Protein AF-A0AA39HUU8-F1 (afdb_monomer)

Foldseek 3Di:
DVVVVVVVVVVVVVPDDDPPPPPDDPQWDFDQAAWDFAALVGNPDDTDPDGDPDGTDIDGDPQFHDDPNDTHHNVPRDDPDPDPPDDPPPPPPDD

Sequence (95 aa):
MKLIIPVVLLVTIAAARPPVDNFCGENEMMAGCRVCEATCARRVKVCPRMCMPLPPTCQCKPNFFRHAGKCVAAEACPIIEPIPEPIPASNITEN

InterPro domains:
  IPR036084 Serine protease inhibitor-like superfamily [SSF57567] (23-78)
  IPR051368 Serine Protease Inhibitor-like TIL Domain [PTHR23259] (15-78)

Secondary structure (DSSP, 8-state):
-TTHHHHHHHHHHHT-PPP---SS-TTEEE-SS-----BTTBSS----SS--SS---EEEPTT-EEETTEEE-GGGS---PPPPPPPPGGG----

Structure (mmCIF, N/CA/C/O backbone):
data_AF-A0AA39HUU8-F1
#
_entry.id   AF-A0AA39HUU8-F1
#
loop_
_atom_site.group_PDB
_atom_site.id
_atom_site.type_symbol
_atom_site.label_atom_id
_ato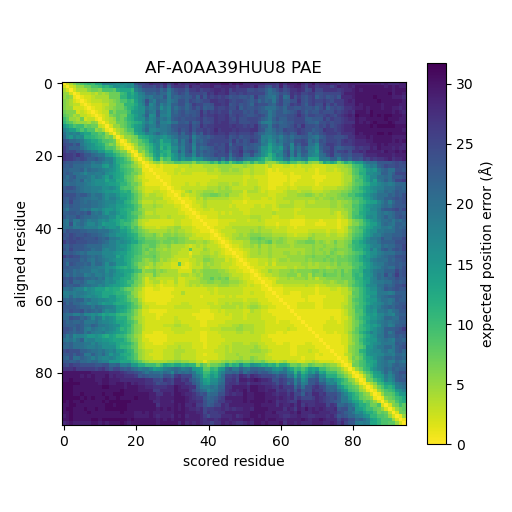m_site.label_alt_id
_atom_site.label_comp_id
_atom_site.label_asym_id
_atom_site.label_entity_id
_atom_site.label_seq_id
_atom_site.pdbx_PDB_ins_code
_atom_site.Cartn_x
_atom_site.Cartn_y
_atom_site.Cartn_z
_atom_site.occupancy
_atom_site.B_iso_or_equiv
_atom_site.auth_seq_id
_atom_site.auth_comp_id
_atom_site.auth_asym_id
_atom_site.auth_atom_id
_atom_site.pdbx_PDB_model_num
ATOM 1 N N . MET A 1 1 ? 45.094 27.175 17.807 1.00 59.62 1 MET A N 1
ATOM 2 C CA . MET A 1 1 ? 45.018 25.713 17.565 1.00 59.62 1 MET A CA 1
ATOM 3 C C . MET A 1 1 ? 44.338 24.904 18.680 1.00 59.62 1 MET A C 1
ATOM 5 O O . MET A 1 1 ? 43.739 23.894 18.356 1.00 59.62 1 MET A O 1
ATOM 9 N N . LYS A 1 2 ? 44.346 25.334 19.958 1.00 57.06 2 LYS A N 1
ATOM 10 C CA . LYS A 1 2 ? 43.674 24.604 21.061 1.00 57.06 2 LYS A CA 1
ATOM 11 C C . LYS A 1 2 ? 42.137 24.739 21.102 1.00 57.06 2 LYS A C 1
ATOM 13 O O . LYS A 1 2 ? 41.475 23.870 21.641 1.00 57.06 2 LYS A O 1
ATOM 18 N N . LEU A 1 3 ? 41.580 25.793 20.492 1.00 60.31 3 LEU A N 1
ATOM 19 C CA . LEU A 1 3 ? 40.128 26.025 20.377 1.00 60.31 3 LEU A CA 1
ATOM 20 C C . LEU A 1 3 ? 39.505 25.402 19.119 1.00 60.31 3 LEU A C 1
ATOM 22 O O . LEU A 1 3 ? 38.293 25.296 19.026 1.00 60.31 3 LEU A O 1
ATOM 26 N N . ILE A 1 4 ? 40.324 24.965 18.159 1.00 66.81 4 ILE A N 1
ATOM 27 C CA 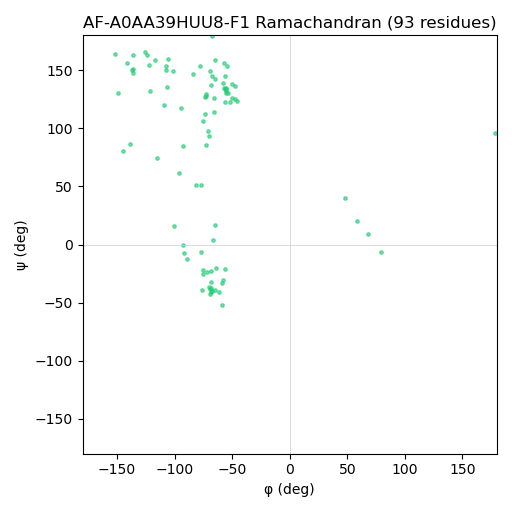. ILE A 1 4 ? 39.835 24.368 16.908 1.00 66.81 4 ILE A CA 1
ATOM 28 C C . ILE A 1 4 ? 39.362 22.933 17.166 1.00 66.81 4 ILE A C 1
ATOM 30 O O . ILE A 1 4 ? 38.320 22.535 16.672 1.00 66.81 4 ILE A O 1
ATOM 34 N N . ILE A 1 5 ? 40.081 22.184 18.006 1.00 68.38 5 ILE A N 1
ATOM 35 C CA . ILE A 1 5 ? 39.756 20.797 18.367 1.00 68.38 5 ILE A CA 1
ATOM 36 C C . ILE A 1 5 ? 38.356 20.666 19.007 1.00 68.38 5 ILE A C 1
ATOM 38 O O . ILE A 1 5 ? 37.568 19.871 18.499 1.00 68.38 5 ILE A O 1
ATOM 42 N N . PRO A 1 6 ? 37.981 21.440 20.050 1.00 69.19 6 PRO A N 1
ATOM 43 C CA . PRO A 1 6 ? 36.642 21.341 20.633 1.00 69.19 6 PRO A CA 1
ATOM 44 C C . PRO A 1 6 ? 35.545 21.848 19.687 1.00 69.19 6 PRO A C 1
ATOM 46 O O . PRO A 1 6 ? 34.451 21.296 19.680 1.00 69.19 6 PRO A O 1
ATOM 49 N N . VAL A 1 7 ? 35.830 22.851 18.848 1.00 72.00 7 VAL A N 1
ATOM 50 C CA . VAL A 1 7 ? 34.860 23.370 17.868 1.00 72.00 7 VAL A CA 1
ATOM 51 C C . VAL A 1 7 ? 34.598 22.351 16.759 1.00 72.00 7 VAL A C 1
ATOM 53 O O . VAL A 1 7 ? 33.445 22.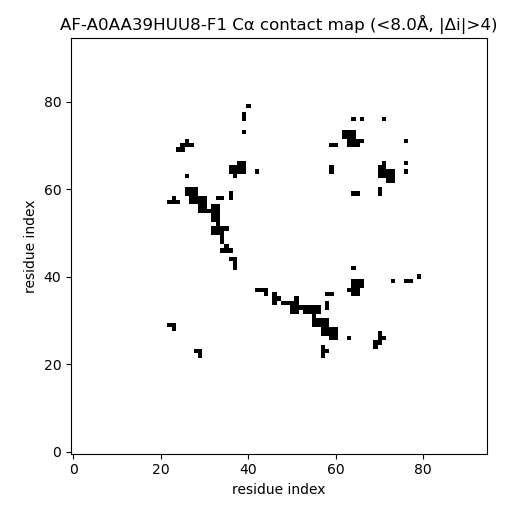116 16.419 1.00 72.00 7 VAL A O 1
ATOM 56 N N . VAL A 1 8 ? 35.633 21.683 16.245 1.00 69.75 8 VAL A N 1
ATOM 57 C CA . VAL A 1 8 ? 35.478 20.600 15.261 1.00 69.75 8 VAL A CA 1
ATOM 58 C C . VAL A 1 8 ? 34.669 19.446 15.854 1.00 69.75 8 VAL A C 1
ATOM 60 O O . VAL A 1 8 ? 33.781 18.932 15.181 1.00 69.75 8 VAL A O 1
ATOM 63 N N . LEU A 1 9 ? 34.909 19.087 17.119 1.00 67.56 9 LEU A N 1
ATOM 64 C CA . LEU A 1 9 ? 34.166 18.024 17.803 1.00 67.56 9 LEU A CA 1
ATOM 65 C C . LEU A 1 9 ? 32.679 18.371 17.996 1.00 67.56 9 LEU A C 1
ATOM 67 O O . LEU A 1 9 ? 31.814 17.518 17.833 1.00 67.56 9 LEU A O 1
ATOM 71 N N . LEU A 1 10 ? 32.364 19.629 18.314 1.00 65.75 10 LEU A N 1
ATOM 72 C CA . LEU A 1 10 ? 30.977 20.090 18.434 1.00 65.75 10 LEU A CA 1
ATOM 73 C C . LEU A 1 10 ? 30.266 20.141 17.072 1.00 65.75 10 LEU A C 1
ATOM 75 O O . LEU A 1 10 ? 29.094 19.780 16.973 1.00 65.75 10 LEU A O 1
ATOM 79 N N . VAL A 1 11 ? 30.976 20.544 16.015 1.00 64.25 11 VAL A N 1
ATOM 80 C CA . VAL A 1 11 ? 30.428 20.621 14.652 1.00 64.25 11 VAL A CA 1
ATOM 81 C C . VAL A 1 11 ? 30.136 19.230 14.077 1.00 64.25 11 VAL A C 1
ATOM 83 O O . VAL A 1 11 ? 29.119 19.057 13.406 1.00 64.25 11 VAL A O 1
ATOM 86 N N . THR A 1 12 ? 30.964 18.218 14.358 1.00 61.69 12 THR A N 1
ATOM 87 C CA . THR A 1 12 ? 30.713 16.847 13.876 1.00 61.69 12 THR A CA 1
ATOM 88 C C . THR A 1 12 ? 29.516 16.189 14.560 1.00 61.69 12 THR A C 1
ATOM 90 O O . THR A 1 12 ? 28.759 15.487 13.893 1.00 61.69 12 THR A O 1
ATOM 93 N N . ILE A 1 13 ? 29.293 16.447 15.854 1.00 61.66 13 ILE A N 1
ATOM 94 C CA . ILE A 1 13 ? 28.140 15.902 16.591 1.00 61.66 13 ILE A CA 1
ATOM 95 C C . ILE A 1 13 ? 26.823 16.503 16.073 1.00 61.66 13 ILE A C 1
ATOM 97 O O . ILE A 1 13 ? 25.850 15.776 15.894 1.00 61.66 13 ILE A O 1
ATOM 101 N N . ALA A 1 14 ? 26.791 17.805 15.767 1.00 61.28 14 ALA A N 1
ATOM 102 C CA . ALA A 1 14 ? 25.591 18.467 15.244 1.00 61.28 14 ALA A CA 1
ATOM 103 C C . ALA A 1 14 ? 25.208 18.027 13.813 1.00 61.28 14 ALA A C 1
ATOM 105 O O . ALA A 1 14 ? 24.053 18.169 13.414 1.00 61.28 14 ALA A O 1
ATOM 106 N N . ALA A 1 15 ? 26.158 17.501 13.032 1.00 61.94 15 ALA A N 1
ATOM 107 C CA . ALA A 1 15 ? 25.945 17.099 11.640 1.00 61.94 15 ALA A CA 1
ATOM 108 C C . ALA A 1 15 ? 25.542 15.622 11.462 1.00 61.94 15 ALA A C 1
ATOM 110 O O . ALA A 1 15 ? 25.201 15.214 10.347 1.00 61.94 15 ALA A O 1
ATOM 111 N N . ALA A 1 16 ? 25.566 14.813 12.525 1.00 64.62 16 ALA A N 1
ATOM 112 C CA . ALA A 1 16 ? 25.138 13.422 12.458 1.00 64.62 16 ALA A CA 1
ATOM 113 C C . ALA A 1 16 ? 23.610 13.354 12.296 1.00 64.62 16 ALA A C 1
ATOM 115 O O . ALA A 1 16 ? 22.855 13.444 13.262 1.00 64.62 16 ALA A O 1
ATOM 116 N N . ARG A 1 17 ? 23.135 13.193 11.054 1.00 66.50 17 ARG A N 1
ATOM 117 C CA . ARG A 1 17 ? 21.748 12.782 10.815 1.00 66.50 17 ARG A CA 1
ATOM 118 C C . ARG A 1 17 ? 21.595 11.359 11.360 1.00 66.50 17 ARG A C 1
ATOM 120 O O . ARG A 1 17 ? 22.386 10.503 10.957 1.00 66.50 17 ARG A O 1
ATOM 127 N N . PRO A 1 18 ? 20.620 11.085 12.246 1.00 67.25 18 PRO A N 1
ATOM 128 C CA . PRO A 1 18 ? 20.310 9.708 12.593 1.00 67.25 18 PRO A CA 1
ATOM 129 C C . PRO A 1 18 ? 19.976 8.956 11.297 1.00 67.25 18 PRO A C 1
ATOM 131 O O . PRO A 1 18 ? 19.409 9.564 10.377 1.00 67.25 18 PRO A O 1
ATOM 134 N N . PRO A 1 19 ? 20.341 7.670 11.180 1.00 60.53 19 PRO A N 1
ATOM 135 C CA . PRO A 1 19 ? 19.860 6.877 10.067 1.00 60.53 19 PRO A CA 1
ATOM 136 C C . PRO A 1 19 ? 18.330 6.947 10.109 1.00 60.53 19 PRO A C 1
ATOM 138 O O . PRO A 1 19 ? 17.702 6.707 11.139 1.00 60.53 19 PRO A O 1
ATOM 141 N N . VAL A 1 20 ? 17.719 7.411 9.018 1.00 58.94 20 VAL A N 1
ATOM 142 C CA . VAL A 1 20 ? 16.265 7.354 8.882 1.00 58.94 20 VAL A CA 1
ATOM 143 C C . VAL A 1 20 ? 15.959 5.883 8.651 1.00 58.94 20 VAL A C 1
ATOM 145 O O . VAL A 1 20 ? 15.888 5.425 7.516 1.00 58.94 20 VAL A O 1
ATOM 148 N N . ASP A 1 21 ? 15.835 5.133 9.742 1.00 58.38 21 ASP A N 1
ATOM 149 C CA . ASP A 1 21 ? 15.645 3.677 9.742 1.00 58.38 21 ASP A CA 1
ATOM 150 C C . ASP A 1 21 ? 14.291 3.244 9.147 1.00 58.38 21 ASP A C 1
ATOM 152 O O . ASP A 1 21 ? 13.965 2.061 9.086 1.00 58.38 21 ASP A O 1
ATOM 156 N N . ASN A 1 22 ? 13.500 4.190 8.640 1.00 62.91 22 ASN A N 1
ATOM 157 C CA . ASN A 1 22 ? 12.162 3.955 8.130 1.00 62.91 22 ASN A CA 1
ATOM 158 C C . ASN A 1 22 ? 12.121 4.240 6.625 1.00 62.91 22 ASN A C 1
ATOM 160 O O . ASN A 1 22 ? 11.566 5.242 6.181 1.00 62.91 22 ASN A O 1
ATOM 164 N N . PHE A 1 23 ? 12.697 3.338 5.822 1.00 84.19 23 PHE A N 1
ATOM 165 C CA . PHE A 1 23 ? 12.515 3.329 4.358 1.00 84.19 23 PHE A CA 1
ATOM 166 C C . PHE A 1 23 ? 11.036 3.247 3.944 1.00 84.19 23 PHE A C 1
ATOM 168 O O . PHE A 1 23 ? 10.691 3.592 2.816 1.00 84.19 23 PHE A O 1
ATOM 175 N N . CYS A 1 24 ? 10.177 2.774 4.848 1.00 91.38 24 CYS A N 1
ATOM 176 C CA . CYS A 1 24 ? 8.744 2.644 4.654 1.00 91.38 24 CYS A CA 1
ATOM 177 C C . CYS A 1 24 ? 7.966 3.526 5.628 1.00 91.38 24 CYS A C 1
ATOM 179 O O . CYS A 1 24 ? 8.480 3.913 6.679 1.00 91.38 24 CYS A O 1
ATOM 181 N N . GLY A 1 25 ? 6.720 3.833 5.269 1.00 92.81 25 GLY A N 1
ATOM 182 C CA . GLY A 1 25 ? 5.838 4.630 6.104 1.00 92.81 25 GLY A CA 1
ATOM 183 C C . GLY A 1 25 ? 5.423 3.921 7.394 1.00 92.81 25 GLY A C 1
ATOM 184 O O . GLY A 1 25 ? 5.781 2.776 7.682 1.00 92.81 25 GLY A O 1
ATOM 185 N N . GLU A 1 26 ? 4.619 4.621 8.186 1.00 94.12 26 GLU A N 1
ATOM 186 C CA . GLU A 1 26 ? 4.030 4.052 9.392 1.00 94.12 26 GLU A CA 1
ATOM 187 C C . GLU A 1 26 ? 3.219 2.790 9.058 1.00 94.12 26 GLU A C 1
ATOM 189 O O . GLU A 1 26 ? 2.450 2.756 8.096 1.00 94.12 26 GLU A O 1
ATOM 194 N N . ASN A 1 27 ? 3.405 1.741 9.863 1.00 94.88 27 ASN A N 1
ATOM 195 C CA . ASN A 1 27 ? 2.768 0.432 9.688 1.00 94.88 27 ASN A CA 1
ATOM 196 C C . ASN A 1 27 ? 3.054 -0.263 8.348 1.00 94.88 27 ASN A C 1
ATOM 198 O O . ASN A 1 27 ? 2.352 -1.203 7.964 1.00 94.88 27 ASN A O 1
ATOM 202 N N . GLU A 1 28 ? 4.127 0.142 7.674 1.00 95.12 28 GLU A N 1
ATOM 203 C CA . GLU A 1 28 ? 4.664 -0.537 6.506 1.00 95.12 28 GLU A CA 1
ATOM 204 C C . GLU A 1 28 ? 5.952 -1.301 6.847 1.00 95.12 28 GLU A C 1
ATOM 206 O O . GLU A 1 28 ? 6.617 -1.060 7.857 1.00 95.12 28 GLU A O 1
ATOM 211 N N . MET A 1 29 ? 6.291 -2.270 6.005 1.00 92.44 29 MET A N 1
ATOM 212 C CA . MET A 1 29 ? 7.533 -3.029 6.044 1.00 92.44 29 MET A CA 1
ATOM 213 C C . MET A 1 29 ? 8.103 -3.164 4.633 1.00 92.44 29 MET A C 1
ATOM 215 O O . MET A 1 29 ? 7.354 -3.271 3.657 1.00 92.44 29 MET A O 1
ATOM 219 N N . MET A 1 30 ? 9.431 -3.197 4.524 1.00 91.25 30 MET A N 1
ATOM 220 C CA . MET A 1 30 ? 10.091 -3.577 3.279 1.00 91.25 30 MET A CA 1
ATOM 221 C C . MET A 1 30 ? 9.977 -5.092 3.127 1.00 91.25 30 MET A C 1
ATOM 223 O O . MET A 1 30 ? 10.630 -5.850 3.842 1.00 91.25 30 MET A O 1
ATOM 227 N N . ALA A 1 31 ? 9.116 -5.546 2.225 1.00 87.00 31 ALA A N 1
ATOM 228 C CA . ALA A 1 31 ? 8.995 -6.967 1.939 1.00 87.00 31 ALA A CA 1
ATOM 229 C C . ALA A 1 31 ? 10.064 -7.396 0.928 1.00 87.00 31 ALA A C 1
ATOM 231 O O . ALA A 1 31 ? 10.377 -6.646 0.009 1.00 87.00 31 ALA A O 1
ATOM 232 N N . GLY A 1 32 ? 10.560 -8.633 1.031 1.00 88.56 32 GLY A N 1
ATOM 233 C CA . GLY A 1 32 ? 11.511 -9.184 0.054 1.00 88.56 32 GLY A CA 1
ATOM 234 C C . GLY A 1 32 ? 10.933 -9.340 -1.359 1.00 88.56 32 GLY A C 1
ATOM 235 O O . GLY A 1 32 ? 11.679 -9.398 -2.330 1.00 88.56 32 GLY A O 1
ATOM 236 N N . CYS A 1 33 ? 9.606 -9.377 -1.490 1.00 90.50 33 CYS A N 1
ATOM 237 C CA . CYS A 1 33 ? 8.898 -9.311 -2.762 1.00 90.50 33 CYS A CA 1
ATOM 238 C C . CYS A 1 33 ? 7.504 -8.699 -2.575 1.00 90.50 33 CYS A C 1
ATOM 240 O O . CYS A 1 33 ? 6.980 -8.623 -1.458 1.00 90.50 33 CYS A O 1
ATOM 242 N N . ARG A 1 34 ? 6.878 -8.272 -3.674 1.00 91.31 34 ARG A N 1
ATOM 243 C CA . ARG A 1 34 ? 5.521 -7.725 -3.639 1.00 91.31 34 ARG A CA 1
ATOM 244 C C . ARG A 1 34 ? 4.483 -8.823 -3.394 1.00 91.31 34 ARG A C 1
ATOM 246 O O . ARG A 1 34 ? 4.482 -9.815 -4.113 1.00 91.31 34 ARG A O 1
ATOM 253 N N . VAL A 1 35 ? 3.576 -8.647 -2.437 1.00 89.75 35 VAL A N 1
ATOM 254 C CA . VAL A 1 35 ? 2.477 -9.576 -2.131 1.00 89.75 35 VAL A CA 1
ATOM 255 C C . VAL A 1 35 ? 1.125 -8.864 -2.144 1.00 89.75 35 VAL A C 1
ATOM 257 O O . VAL A 1 35 ? 1.015 -7.643 -2.226 1.00 89.75 35 VAL A O 1
ATOM 260 N N . CYS A 1 36 ? 0.057 -9.653 -2.170 1.00 89.06 36 CYS A N 1
ATOM 261 C CA . CYS A 1 36 ? -1.304 -9.136 -2.140 1.00 89.06 36 CYS A CA 1
ATOM 262 C C . CYS A 1 36 ? -1.639 -8.611 -0.737 1.00 89.06 36 CYS A C 1
ATOM 264 O O . CYS A 1 36 ? -1.482 -9.325 0.246 1.00 89.06 36 CYS A O 1
ATOM 266 N N . GLU A 1 37 ? -2.128 -7.372 -0.665 1.00 90.56 37 GLU A N 1
ATOM 267 C CA . GLU A 1 37 ? -2.526 -6.718 0.587 1.00 90.56 37 GLU A CA 1
ATOM 268 C C . G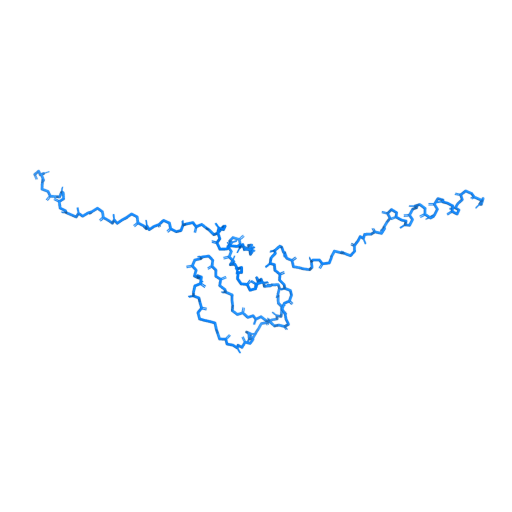LU A 1 37 ? -4.049 -6.608 0.707 1.00 90.56 37 GLU A C 1
ATOM 270 O O . GLU A 1 37 ? -4.760 -6.464 -0.303 1.00 90.56 37 GLU A O 1
ATOM 275 N N . ALA A 1 38 ? -4.537 -6.629 1.948 1.00 89.56 38 ALA A N 1
ATOM 276 C CA . ALA A 1 38 ? -5.903 -6.263 2.293 1.00 89.56 38 ALA A CA 1
ATOM 277 C C . ALA A 1 38 ? -6.069 -4.732 2.325 1.00 89.56 38 A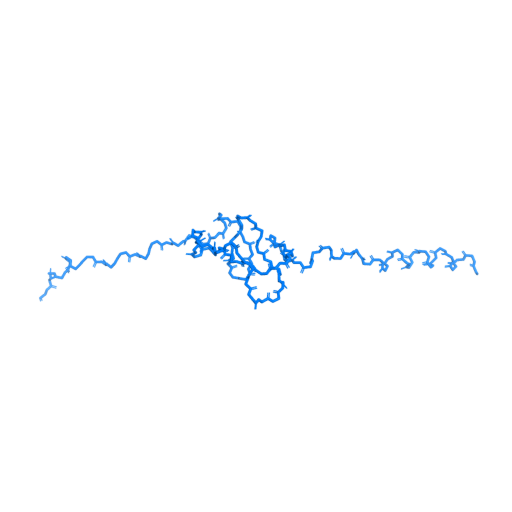LA A C 1
ATOM 279 O O . ALA A 1 38 ? -5.130 -3.974 2.573 1.00 89.56 38 ALA A O 1
ATOM 280 N N . THR A 1 39 ? -7.289 -4.266 2.079 1.00 93.31 39 THR A N 1
ATOM 281 C CA . THR A 1 39 ? -7.645 -2.841 2.140 1.00 93.31 39 THR A CA 1
ATOM 282 C C . THR A 1 39 ? -8.797 -2.653 3.113 1.00 93.31 39 THR A C 1
ATOM 284 O O . THR A 1 39 ? -9.504 -3.614 3.421 1.00 93.31 39 THR A O 1
ATOM 287 N N . CYS A 1 40 ? -9.043 -1.425 3.574 1.00 92.75 40 CYS A N 1
ATOM 288 C CA . CYS A 1 40 ? -10.201 -1.178 4.441 1.00 92.75 40 CYS A CA 1
ATOM 289 C C . CYS A 1 40 ? -11.532 -1.554 3.764 1.00 92.75 40 CYS A C 1
ATOM 291 O O . CYS A 1 40 ? -12.430 -2.056 4.431 1.00 92.75 40 CYS A O 1
ATOM 293 N N . ALA A 1 41 ? -11.623 -1.392 2.437 1.00 90.06 41 ALA A N 1
ATOM 294 C CA . ALA A 1 41 ? -12.787 -1.787 1.640 1.00 90.06 41 ALA A CA 1
ATOM 295 C C . ALA A 1 41 ? -12.938 -3.312 1.487 1.00 90.06 41 ALA A C 1
ATOM 297 O O . ALA A 1 41 ? -14.032 -3.803 1.222 1.00 90.06 41 ALA A O 1
ATOM 298 N N . ARG A 1 42 ? -11.850 -4.078 1.632 1.00 88.06 42 ARG A N 1
ATOM 299 C CA . ARG A 1 42 ? -11.862 -5.540 1.512 1.00 88.06 42 ARG A CA 1
ATOM 300 C C . ARG A 1 42 ? -10.880 -6.169 2.492 1.00 88.06 42 ARG A C 1
ATOM 302 O O . ARG A 1 42 ? -9.767 -6.552 2.124 1.00 88.06 42 ARG A O 1
ATOM 309 N N . ARG A 1 43 ? -11.329 -6.288 3.743 1.00 84.62 43 ARG A N 1
ATOM 310 C CA . ARG A 1 43 ? -10.528 -6.849 4.841 1.00 84.62 43 ARG A CA 1
ATOM 311 C C . ARG A 1 43 ? -10.281 -8.348 4.668 1.00 84.62 43 ARG A C 1
ATOM 313 O O . ARG A 1 43 ? -9.167 -8.816 4.860 1.00 84.62 43 ARG A O 1
ATOM 320 N N . VAL A 1 44 ? -11.303 -9.087 4.233 1.00 82.44 44 VAL A N 1
ATOM 321 C CA . VAL A 1 44 ? -11.203 -10.521 3.926 1.00 82.44 44 VAL A CA 1
ATOM 322 C C . VAL A 1 44 ? -10.874 -10.683 2.443 1.00 82.44 44 VAL A C 1
ATOM 324 O O . VAL A 1 44 ? -11.748 -10.812 1.580 1.00 82.44 44 VAL A O 1
ATOM 327 N N . LYS A 1 45 ? -9.582 -10.601 2.122 1.00 83.19 45 LYS A N 1
ATOM 328 C CA . LYS A 1 45 ? -9.068 -10.802 0.766 1.00 83.19 45 LYS A CA 1
ATOM 329 C C . LYS A 1 45 ? -8.296 -12.112 0.705 1.00 83.19 45 LYS A C 1
ATOM 331 O O . LYS A 1 45 ? -7.302 -12.287 1.400 1.00 83.19 45 LYS A O 1
ATOM 336 N N . VAL A 1 46 ? -8.741 -13.024 -0.157 1.00 86.25 46 VAL A N 1
ATOM 337 C CA . VAL A 1 46 ? -7.975 -14.231 -0.472 1.00 86.25 46 VAL A CA 1
ATOM 338 C C . VAL A 1 46 ? -6.802 -13.815 -1.351 1.00 86.25 46 VAL A C 1
ATOM 340 O O . VAL A 1 46 ? -6.992 -13.352 -2.475 1.00 86.25 46 VAL A O 1
ATOM 343 N N . CYS A 1 47 ? -5.595 -13.934 -0.809 1.00 84.38 47 CYS A N 1
ATOM 344 C CA . CYS A 1 47 ? -4.359 -13.592 -1.494 1.00 84.38 47 CYS A CA 1
ATOM 345 C C . CYS A 1 47 ? -3.609 -14.870 -1.894 1.00 84.38 47 CYS A C 1
ATOM 347 O O . CYS A 1 47 ? -3.485 -15.780 -1.069 1.00 84.38 47 CYS A O 1
ATOM 349 N N . PRO A 1 48 ? -3.085 -14.958 -3.130 1.00 87.38 48 PRO A N 1
ATOM 350 C CA . PRO A 1 48 ? -2.234 -16.073 -3.516 1.00 87.38 48 PRO A CA 1
ATOM 351 C C . PRO A 1 48 ? -0.946 -16.045 -2.686 1.00 87.38 48 PRO A C 1
ATOM 353 O O . PRO A 1 48 ? -0.396 -14.980 -2.404 1.00 87.38 48 PRO A O 1
ATOM 356 N N . ARG A 1 49 ? -0.443 -17.223 -2.305 1.00 87.44 49 ARG A N 1
ATOM 357 C CA . ARG A 1 49 ? 0.814 -17.375 -1.555 1.00 87.44 49 ARG A CA 1
ATOM 358 C C . ARG A 1 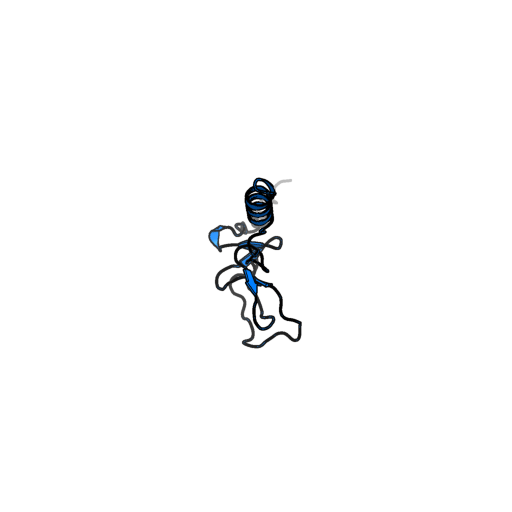49 ? 2.036 -17.311 -2.476 1.00 87.44 49 ARG A C 1
ATOM 360 O O . ARG A 1 49 ? 2.874 -18.203 -2.463 1.00 87.44 49 ARG A O 1
ATOM 367 N N . MET A 1 50 ? 2.107 -16.275 -3.304 1.00 90.38 50 MET A N 1
ATOM 368 C CA . MET A 1 50 ? 3.199 -16.068 -4.253 1.00 90.38 50 MET A CA 1
ATOM 369 C C . MET A 1 50 ? 3.568 -14.590 -4.350 1.00 90.38 50 MET A C 1
ATOM 371 O O . MET A 1 50 ? 2.742 -13.712 -4.089 1.00 90.38 50 MET A O 1
ATOM 375 N N . CYS A 1 51 ? 4.802 -14.328 -4.769 1.00 92.88 51 CYS A N 1
ATOM 376 C CA . CYS A 1 51 ? 5.234 -12.988 -5.129 1.00 92.88 51 CYS A CA 1
ATOM 377 C C . CYS A 1 51 ? 4.515 -12.533 -6.404 1.00 92.88 51 CYS A C 1
ATOM 379 O O . CYS A 1 51 ? 4.384 -13.288 -7.369 1.00 92.88 51 CYS A O 1
ATOM 381 N N . MET A 1 52 ? 4.069 -11.283 -6.426 1.00 90.06 52 MET A N 1
ATOM 382 C CA . MET A 1 52 ? 3.663 -10.632 -7.663 1.00 90.06 52 MET A CA 1
ATOM 383 C C . MET A 1 52 ? 4.894 -10.367 -8.543 1.00 90.06 52 MET A C 1
ATOM 385 O O . MET A 1 52 ? 5.972 -10.108 -8.003 1.00 90.06 52 MET A O 1
ATOM 389 N N . PRO A 1 53 ? 4.747 -10.378 -9.882 1.00 91.44 53 PRO A N 1
ATOM 390 C CA . PRO A 1 53 ? 5.832 -10.124 -10.834 1.00 91.44 53 PRO A CA 1
ATOM 391 C C . PRO A 1 53 ? 6.156 -8.620 -10.927 1.00 91.44 53 PRO A C 1
ATOM 393 O O . PRO A 1 53 ? 6.143 -8.022 -11.999 1.00 91.44 53 PRO A O 1
ATOM 396 N N . LEU A 1 54 ? 6.377 -7.983 -9.778 1.00 88.00 54 LEU A N 1
ATOM 397 C CA . LEU A 1 54 ? 6.687 -6.566 -9.623 1.00 88.00 54 LEU A CA 1
ATOM 398 C C . LEU A 1 54 ? 7.830 -6.411 -8.607 1.00 88.00 54 LEU A C 1
ATOM 400 O O . LEU A 1 54 ? 7.940 -7.245 -7.701 1.00 88.00 54 LEU A O 1
ATOM 404 N N . PRO A 1 55 ? 8.658 -5.354 -8.719 1.00 88.31 55 PRO A N 1
ATOM 405 C CA . PRO A 1 55 ? 9.746 -5.107 -7.781 1.00 88.31 55 PRO A CA 1
ATOM 406 C C . PRO A 1 55 ? 9.274 -5.053 -6.318 1.00 88.31 55 PRO A C 1
ATOM 408 O O . PRO A 1 55 ? 8.118 -4.699 -6.058 1.00 88.31 55 PRO A O 1
ATOM 411 N N . PRO A 1 56 ? 10.156 -5.369 -5.355 1.00 88.44 56 PRO A N 1
ATOM 412 C CA . PRO A 1 56 ? 9.875 -5.180 -3.938 1.00 88.44 56 PRO A CA 1
ATOM 413 C C . PRO A 1 56 ? 9.494 -3.726 -3.640 1.00 88.44 56 PRO A C 1
ATOM 415 O O . PRO A 1 56 ? 10.140 -2.791 -4.109 1.00 88.44 56 PRO A O 1
ATOM 418 N N . THR A 1 57 ? 8.435 -3.537 -2.857 1.00 91.12 57 THR A N 1
ATOM 419 C CA . THR A 1 57 ? 7.983 -2.222 -2.390 1.00 91.12 57 THR A CA 1
ATOM 420 C C . THR A 1 57 ? 7.618 -2.294 -0.915 1.00 91.12 57 THR A C 1
ATOM 422 O O . THR A 1 57 ? 7.358 -3.380 -0.385 1.00 91.12 57 THR A O 1
ATOM 425 N N . CYS A 1 58 ? 7.525 -1.129 -0.272 1.00 93.88 58 CYS A N 1
ATOM 426 C CA . CYS A 1 58 ? 6.893 -1.012 1.035 1.00 93.88 58 CYS A CA 1
ATOM 427 C C . CYS A 1 58 ? 5.461 -1.541 0.979 1.00 93.88 58 CYS A C 1
ATOM 429 O O . CYS A 1 58 ? 4.717 -1.267 0.030 1.00 93.88 58 CYS A O 1
ATOM 431 N N . GLN A 1 59 ? 5.119 -2.346 1.976 1.00 94.12 59 GLN A N 1
ATOM 432 C CA . GLN A 1 59 ? 3.825 -2.997 2.092 1.00 94.12 59 GLN A CA 1
ATOM 433 C C . GLN A 1 59 ? 3.302 -2.924 3.521 1.00 94.12 59 GLN A C 1
ATOM 435 O O . GLN A 1 59 ? 4.094 -2.909 4.460 1.00 94.12 59 GLN A O 1
ATOM 440 N N . CYS A 1 60 ? 1.984 -2.895 3.699 1.00 94.81 60 CYS A N 1
ATOM 441 C CA . CYS A 1 60 ? 1.345 -2.944 5.001 1.00 94.81 60 CYS A CA 1
ATOM 442 C C . CYS A 1 60 ? 1.819 -4.181 5.763 1.00 94.81 60 CYS A C 1
ATOM 444 O O . CYS A 1 60 ? 1.848 -5.297 5.234 1.00 94.81 60 CYS A O 1
ATOM 446 N N . LYS A 1 61 ? 2.173 -3.976 7.032 1.00 92.88 61 LYS A N 1
ATOM 447 C CA . LYS A 1 61 ? 2.437 -5.074 7.959 1.00 92.88 61 LYS A CA 1
ATOM 448 C C . LYS A 1 61 ? 1.203 -5.990 8.052 1.00 92.88 61 LYS A C 1
ATOM 450 O O . LYS A 1 61 ? 0.079 -5.539 7.807 1.00 92.88 61 LYS A O 1
ATOM 455 N N . PRO A 1 62 ? 1.374 -7.265 8.437 1.00 89.44 62 PRO A N 1
ATOM 456 C CA . PRO A 1 62 ? 0.243 -8.149 8.706 1.00 89.44 62 PRO A CA 1
ATOM 457 C C . PRO A 1 62 ? -0.777 -7.495 9.652 1.00 89.44 62 PRO A C 1
ATOM 459 O O . PRO A 1 62 ? -0.389 -6.860 10.628 1.00 89.44 62 PRO A O 1
ATOM 462 N N . ASN A 1 63 ? -2.070 -7.666 9.359 1.00 89.50 63 ASN A N 1
ATOM 463 C CA . ASN A 1 63 ? -3.211 -7.063 10.072 1.00 89.50 63 ASN A CA 1
ATOM 464 C C . ASN A 1 63 ? -3.370 -5.533 9.954 1.00 89.50 63 ASN A C 1
ATOM 466 O O . ASN A 1 63 ? -4.245 -4.971 10.610 1.00 89.50 63 ASN A O 1
ATOM 470 N N . PHE A 1 64 ? -2.602 -4.868 9.088 1.00 94.56 64 PHE A N 1
ATOM 471 C CA . PHE A 1 64 ? -2.868 -3.489 8.678 1.00 94.56 64 PHE A CA 1
ATOM 472 C C . PHE A 1 64 ? -3.521 -3.446 7.298 1.00 94.56 64 PHE A C 1
ATOM 474 O O . PHE A 1 64 ? -3.287 -4.301 6.441 1.00 94.56 64 PHE A O 1
ATOM 481 N N . PHE A 1 65 ? -4.345 -2.427 7.080 1.00 94.88 65 PHE A N 1
ATOM 482 C CA . PHE A 1 65 ? -5.182 -2.295 5.896 1.00 94.88 65 PHE A CA 1
ATOM 483 C C . PHE A 1 65 ? -4.847 -1.002 5.170 1.00 94.88 65 PHE A C 1
ATOM 485 O O . PHE A 1 65 ? -4.784 0.067 5.782 1.00 94.88 65 PHE A O 1
ATOM 492 N N . ARG A 1 66 ? -4.657 -1.080 3.849 1.00 95.69 66 ARG A N 1
ATOM 493 C CA . ARG A 1 66 ? -4.384 0.123 3.061 1.00 95.69 66 ARG A CA 1
ATOM 494 C C . ARG A 1 66 ? -5.653 0.965 2.913 1.00 95.69 66 ARG A C 1
ATOM 496 O O . ARG A 1 66 ? -6.691 0.467 2.458 1.00 95.69 66 ARG A O 1
ATOM 503 N N . HIS A 1 67 ? -5.550 2.242 3.261 1.00 95.12 67 HIS A N 1
ATOM 504 C CA . HIS A 1 67 ? -6.590 3.252 3.096 1.00 95.12 67 HIS A CA 1
ATOM 505 C C . HIS A 1 67 ? -5.967 4.628 2.865 1.00 95.12 67 HIS A C 1
ATOM 507 O O . HIS A 1 67 ? -5.057 5.027 3.585 1.00 95.12 67 HIS A O 1
ATOM 513 N N . ALA A 1 68 ? -6.425 5.336 1.828 1.00 93.38 68 ALA A N 1
ATOM 514 C CA . ALA A 1 68 ? -5.901 6.652 1.442 1.00 93.38 68 ALA A CA 1
ATOM 515 C C . ALA A 1 68 ? -4.355 6.709 1.361 1.00 93.38 68 ALA A C 1
ATOM 517 O O . ALA A 1 68 ? -3.722 7.664 1.800 1.00 93.38 68 ALA A O 1
ATOM 518 N N . GLY A 1 69 ? -3.735 5.643 0.839 1.00 92.62 69 GLY A N 1
ATOM 519 C CA . GLY A 1 69 ? -2.279 5.529 0.707 1.00 92.62 69 GLY A CA 1
ATOM 520 C C . GLY A 1 69 ? -1.524 5.154 1.988 1.00 92.62 69 GLY A C 1
ATOM 521 O O . GLY A 1 69 ? -0.337 4.865 1.896 1.00 92.62 69 GLY A O 1
ATOM 522 N N . LYS A 1 70 ? -2.189 5.082 3.147 1.00 95.56 70 LYS A N 1
ATOM 523 C CA . LYS A 1 70 ? -1.586 4.725 4.441 1.00 95.56 70 LYS A CA 1
ATOM 524 C C . LYS A 1 70 ? -2.005 3.326 4.888 1.00 95.56 70 LYS A C 1
ATOM 526 O O . LYS A 1 70 ? -3.079 2.852 4.521 1.00 95.56 70 LYS A O 1
ATOM 531 N N . CYS A 1 71 ? -1.174 2.680 5.698 1.00 96.00 71 CYS A N 1
ATOM 532 C CA . CYS A 1 71 ? -1.514 1.427 6.363 1.00 96.00 71 CYS A CA 1
ATOM 533 C C . CYS A 1 71 ? -2.045 1.732 7.765 1.00 96.00 71 CYS A C 1
ATOM 535 O O . CYS A 1 71 ? -1.341 2.308 8.595 1.00 96.00 71 CYS A O 1
ATOM 537 N N . VAL A 1 72 ? -3.304 1.377 8.015 1.00 96.56 72 VAL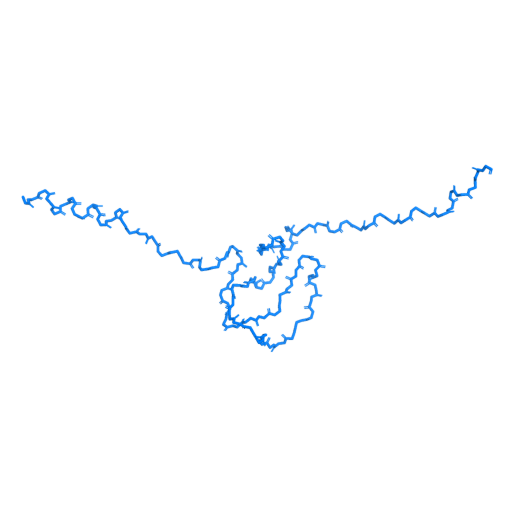 A N 1
ATOM 538 C CA . VAL A 1 72 ? -4.005 1.684 9.269 1.00 96.56 72 VAL A CA 1
ATOM 539 C C . VAL A 1 72 ? -4.504 0.412 9.944 1.00 96.56 72 VAL A C 1
ATOM 541 O O . VAL A 1 72 ? -4.702 -0.614 9.287 1.00 96.56 72 VAL A O 1
ATOM 544 N N . ALA A 1 73 ? -4.673 0.470 11.264 1.00 95.44 73 ALA A N 1
ATOM 545 C CA . ALA A 1 73 ? -5.306 -0.603 12.020 1.00 95.44 73 ALA A CA 1
ATOM 546 C C . ALA A 1 73 ? -6.786 -0.749 11.615 1.00 95.44 73 ALA A C 1
ATOM 548 O O . ALA A 1 73 ? -7.389 0.179 11.066 1.00 95.44 73 ALA A O 1
ATOM 549 N N . ALA A 1 74 ? -7.377 -1.916 11.869 1.00 91.94 74 ALA A N 1
ATOM 550 C CA . ALA A 1 74 ? -8.743 -2.241 11.452 1.00 91.94 74 ALA A CA 1
ATOM 551 C C . ALA A 1 74 ? -9.792 -1.258 12.008 1.00 91.94 74 ALA A C 1
ATOM 553 O O . ALA A 1 74 ? -10.822 -1.012 11.374 1.00 91.94 74 ALA A O 1
ATOM 554 N N . GLU A 1 75 ? -9.524 -0.707 13.186 1.00 92.62 75 GLU A N 1
ATOM 555 C CA . GLU A 1 75 ? -10.371 0.219 13.938 1.00 92.62 75 GLU A CA 1
ATOM 556 C C . GLU A 1 75 ? -10.343 1.630 13.338 1.00 92.62 75 GLU A C 1
ATOM 558 O O . GLU A 1 75 ? -11.304 2.377 13.474 1.00 92.62 75 GLU A O 1
ATOM 563 N N . ALA A 1 76 ? -9.259 1.981 12.641 1.00 93.94 76 ALA A N 1
ATOM 564 C CA . ALA A 1 76 ? -9.080 3.273 11.977 1.00 93.94 76 ALA A CA 1
ATOM 565 C C . ALA A 1 76 ? -9.537 3.264 10.507 1.00 93.94 76 ALA A C 1
ATOM 567 O O . ALA A 1 76 ? -9.450 4.277 9.812 1.00 93.94 76 ALA A O 1
ATOM 568 N N . CYS A 1 77 ? -10.024 2.127 10.011 1.00 92.69 77 CYS A N 1
ATOM 569 C CA . CYS A 1 77 ? -10.737 2.085 8.743 1.00 92.69 77 CYS A CA 1
ATOM 570 C C . CYS A 1 77 ? -12.080 2.823 8.861 1.00 92.69 77 CYS A C 1
ATOM 572 O O . CYS A 1 77 ? -12.749 2.685 9.886 1.00 92.69 77 CYS A O 1
ATOM 574 N N . PRO A 1 78 ? -12.540 3.515 7.801 1.00 88.88 78 PRO A N 1
ATOM 575 C CA . PRO A 1 78 ? -13.875 4.093 7.797 1.00 88.88 78 PRO A CA 1
ATOM 576 C C . PRO A 1 78 ? -14.915 2.994 8.017 1.00 88.88 78 PRO A C 1
ATOM 578 O O . PRO A 1 78 ? -14.811 1.895 7.455 1.00 88.88 78 PRO A O 1
ATOM 581 N N . ILE A 1 79 ? -15.918 3.304 8.832 1.00 79.81 79 ILE A N 1
ATOM 582 C CA . ILE A 1 79 ? -17.129 2.499 8.906 1.00 79.81 79 ILE A CA 1
ATOM 583 C C . ILE A 1 79 ? -17.785 2.658 7.538 1.00 79.81 79 ILE A C 1
ATOM 585 O O . ILE A 1 79 ? -18.152 3.761 7.141 1.00 79.81 79 ILE A O 1
ATOM 589 N N . ILE A 1 80 ? -17.857 1.569 6.775 1.00 67.25 80 ILE A N 1
ATOM 590 C CA . ILE A 1 80 ? -18.739 1.533 5.615 1.00 67.25 80 ILE A CA 1
ATOM 591 C C . ILE A 1 80 ? -20.133 1.505 6.231 1.00 67.25 80 ILE A C 1
ATOM 593 O O . ILE A 1 80 ? -20.592 0.441 6.646 1.00 67.25 80 ILE A O 1
ATOM 597 N N . GLU A 1 81 ? -20.758 2.671 6.399 1.00 60.56 81 GLU A N 1
ATOM 598 C CA . GLU A 1 81 ? -22.182 2.693 6.704 1.00 60.56 81 GLU A CA 1
ATOM 599 C C . GLU A 1 81 ? -22.882 1.902 5.592 1.00 60.56 81 GLU A C 1
ATOM 601 O O . GLU A 1 81 ? -22.554 2.096 4.411 1.00 60.56 81 GLU A O 1
ATOM 606 N N . PRO A 1 82 ? -23.769 0.947 5.927 1.00 62.25 82 PRO A N 1
ATOM 607 C CA . PRO A 1 82 ? -24.586 0.316 4.909 1.00 62.25 82 PRO A CA 1
ATOM 608 C C . PRO A 1 82 ? -25.284 1.438 4.144 1.00 62.25 82 PRO A C 1
ATOM 610 O O . PRO A 1 82 ? -25.827 2.358 4.754 1.00 6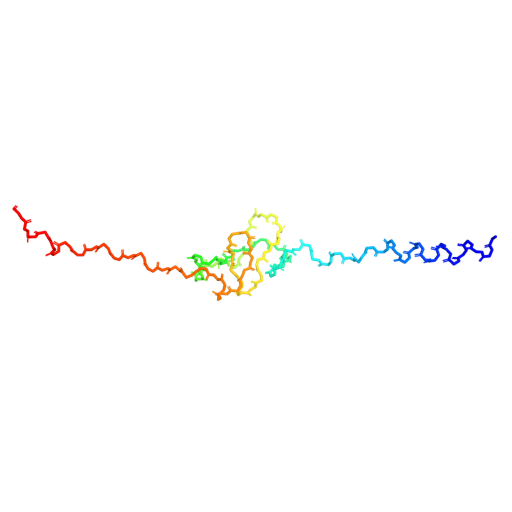2.25 82 PRO A O 1
ATOM 613 N N . ILE A 1 83 ? -25.206 1.387 2.811 1.00 61.38 83 ILE A N 1
ATOM 614 C CA . ILE A 1 83 ? -25.950 2.296 1.936 1.00 61.38 83 ILE A CA 1
ATOM 615 C C . ILE A 1 83 ? -27.380 2.317 2.490 1.00 61.38 83 ILE A C 1
ATOM 617 O O . ILE A 1 83 ? -27.929 1.221 2.649 1.00 61.38 83 ILE A O 1
ATOM 621 N N . PRO A 1 84 ? -27.957 3.483 2.850 1.00 64.44 84 PRO A N 1
ATOM 622 C CA . PRO A 1 84 ? -29.329 3.517 3.329 1.00 64.44 84 PRO A CA 1
ATOM 623 C C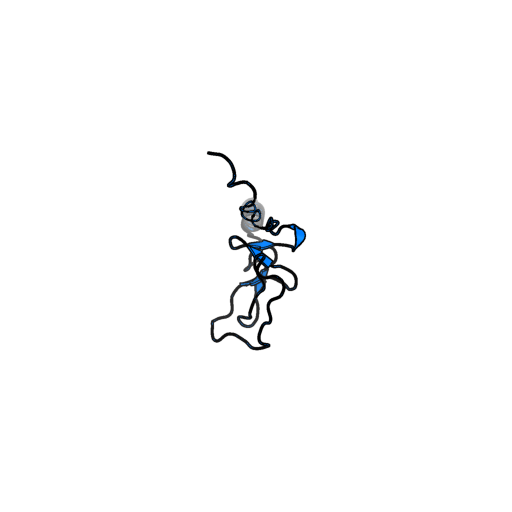 . PRO A 1 84 ? -30.177 2.778 2.298 1.00 64.44 84 PRO A C 1
ATOM 625 O O . PRO A 1 84 ? -30.100 3.083 1.104 1.00 64.44 84 PRO A O 1
ATOM 628 N N . GLU A 1 85 ? -30.876 1.733 2.748 1.00 61.72 85 GLU A N 1
ATOM 629 C CA . GLU A 1 85 ? -31.736 0.935 1.882 1.00 61.72 85 GLU A CA 1
ATOM 630 C C . GLU A 1 85 ? -32.615 1.889 1.058 1.00 61.72 85 GLU A C 1
ATOM 632 O O . GLU A 1 85 ? -33.123 2.875 1.609 1.00 61.72 85 GLU A O 1
ATOM 637 N N . PRO A 1 86 ? -32.787 1.653 -0.257 1.00 68.44 86 PRO A N 1
ATOM 638 C CA . PRO A 1 86 ? -33.772 2.388 -1.031 1.00 68.44 86 PRO A CA 1
ATOM 639 C C . PRO A 1 86 ? -35.108 2.333 -0.289 1.00 68.44 86 PRO A C 1
ATOM 641 O O . PRO A 1 86 ? -35.565 1.247 0.067 1.00 68.44 86 PRO A O 1
ATOM 644 N N . ILE A 1 87 ? -35.700 3.502 -0.031 1.00 63.84 87 ILE A N 1
ATOM 645 C CA . ILE A 1 87 ? -36.981 3.635 0.669 1.00 63.84 87 ILE A CA 1
ATOM 646 C C . ILE A 1 87 ? -37.970 2.642 0.034 1.00 63.84 87 ILE A C 1
ATOM 648 O O . ILE A 1 87 ? -38.131 2.677 -1.192 1.00 63.84 87 ILE A O 1
ATOM 652 N N . PRO A 1 88 ? -38.612 1.744 0.807 1.00 65.38 88 PRO A N 1
ATOM 653 C CA . PRO A 1 88 ? -39.563 0.801 0.244 1.00 65.38 88 PRO A CA 1
ATOM 654 C C . PRO A 1 88 ? -40.652 1.562 -0.515 1.00 65.38 88 PRO A C 1
ATOM 656 O O . PRO A 1 88 ? -41.233 2.523 -0.010 1.00 65.38 88 PRO A O 1
ATOM 659 N N . ALA A 1 89 ? -40.943 1.111 -1.737 1.00 63.06 89 ALA A N 1
ATOM 660 C CA . ALA A 1 89 ? -41.945 1.679 -2.643 1.00 63.06 89 ALA A CA 1
ATOM 661 C C . ALA A 1 89 ? -43.399 1.567 -2.122 1.00 63.06 89 ALA A C 1
ATOM 663 O O . ALA A 1 89 ? -44.347 1.701 -2.890 1.00 63.06 89 ALA A O 1
ATOM 664 N N . SER A 1 90 ? -43.595 1.315 -0.825 1.00 61.91 90 SER A N 1
ATOM 665 C CA . SER A 1 90 ? -44.900 1.221 -0.171 1.00 61.91 90 SER A CA 1
ATOM 666 C C . SER A 1 90 ? -45.547 2.581 0.105 1.00 61.91 90 SER A C 1
ATOM 668 O O . SER A 1 90 ? -46.697 2.607 0.517 1.00 61.91 90 SER A O 1
ATOM 670 N N . ASN A 1 91 ? -44.845 3.697 -0.134 1.00 60.28 91 ASN A N 1
ATOM 671 C CA . ASN A 1 91 ? -45.386 5.054 0.034 1.00 60.28 91 ASN A CA 1
ATOM 672 C C . ASN A 1 91 ? -45.812 5.720 -1.290 1.00 60.28 91 ASN A C 1
ATOM 674 O O . ASN A 1 91 ? -46.015 6.930 -1.324 1.00 60.28 91 ASN A O 1
ATOM 678 N N . ILE A 1 92 ? -45.967 4.961 -2.382 1.00 63.44 92 ILE A N 1
ATOM 679 C CA . ILE A 1 92 ? -46.589 5.464 -3.621 1.00 63.44 92 ILE A CA 1
ATOM 680 C C . ILE A 1 92 ? -48.070 5.063 -3.632 1.00 63.44 92 ILE A C 1
ATOM 682 O O . ILE A 1 92 ? -48.535 4.318 -4.489 1.00 63.44 92 ILE A O 1
ATOM 686 N N . THR A 1 93 ? -48.818 5.545 -2.646 1.00 63.44 93 THR A N 1
ATOM 687 C CA . THR A 1 93 ? -50.278 5.655 -2.722 1.00 63.44 93 THR A CA 1
ATOM 688 C C . THR A 1 93 ? -50.669 6.986 -2.107 1.00 63.44 93 THR A C 1
ATOM 690 O O . THR A 1 93 ? -50.912 7.033 -0.911 1.00 63.44 93 THR A O 1
ATOM 693 N N . GLU A 1 94 ? -50.656 8.051 -2.912 1.00 61.50 94 GLU A N 1
ATOM 694 C CA . GLU A 1 94 ? -51.536 9.227 -2.801 1.00 61.50 94 GLU A CA 1
ATOM 695 C C . GLU A 1 94 ? -51.174 10.245 -3.895 1.00 61.50 94 GLU A C 1
ATOM 697 O O . GLU A 1 94 ? -50.205 10.997 -3.778 1.00 61.50 94 GLU A O 1
ATOM 702 N N . ASN A 1 95 ? -51.917 10.187 -5.006 1.00 53.62 95 ASN A N 1
ATOM 703 C CA . ASN A 1 95 ? -52.575 11.324 -5.670 1.00 53.62 95 ASN A CA 1
ATOM 704 C C . ASN A 1 95 ? -53.277 10.858 -6.947 1.00 53.62 95 ASN A C 1
ATOM 706 O O . ASN A 1 95 ? -52.580 10.347 -7.852 1.00 53.62 95 ASN A O 1
#

Solvent-accessible surface area (backbone atoms only — not comparable to full-atom values): 6243 Å² total; per-residue (Å²): 119,84,68,51,57,61,51,54,55,54,54,55,63,75,66,62,73,73,81,77,85,59,93,35,61,70,55,37,35,80,41,95,46,24,64,73,78,38,25,58,93,40,67,89,57,93,58,72,99,53,69,49,102,52,76,57,44,66,37,56,36,90,83,30,22,46,50,97,94,39,36,36,51,76,86,76,36,78,80,79,69,74,74,77,72,79,76,73,80,82,76,79,78,86,133

Mean predicted aligned error: 13.84 Å

Nearest PDB structures (foldseek):
  1atd-assembly1_A  TM=6.363E-01  e=4.203E-03  Ascaris suum
  6b0a-assembly1_A  TM=7.306E-01  e=9.676E+00  Plasmodium falciparum NF54

pLDDT: mean 79.85, std 13.95, range [53.62, 96.56]

Organism: NCBI:txid289476

Radius of gyration: 25.91 Å; Cα contacts (8 Å, |Δi|>4): 99; chains: 1; bounding box: 98×43×32 Å